Protein AF-T0JXM1-F1 (afdb_monomer)

Organism: Colletotrichum gloeosporioides (strain Cg-14) (NCBI:txid1237896)

Solvent-accessible surface area (backbone atoms only — not comparable to full-atom values): 9809 Å² total; per-residue (Å²): 140,59,58,47,57,38,79,44,63,50,100,83,69,56,67,43,54,47,98,87,68,49,73,43,65,43,66,74,72,75,87,52,76,98,54,74,84,78,83,49,67,46,52,49,74,53,36,41,74,47,80,38,75,93,78,75,42,75,50,78,43,76,50,72,79,88,68,90,75,86,86,89,75,76,71,58,74,72,101,72,20,56,77,92,68,75,82,72,94,78,77,78,82,80,89,75,78,88,75,94,65,98,65,89,78,76,81,77,73,82,77,87,68,82,92,73,85,87,85,87,84,86,89,82,89,86,90,80,89,87,88,80,90,131

Sequence (134 aa):
MNELVLDLIPITGKRIAFSNGVQACLFGIAPAGDGTNVLGDTFLRSAYVVYDLDNNEVSLAQTKYNATSSNVLEIGTGSKAVPSAVAVANPVAATAGLVRGGGSSSAAVPSLGPIAASLLAAGAAFTTGFCLLF

Mean predicted aligned error: 14.89 Å

Foldseek 3Di:
DCLQWAFDQPPVRDFDADPVRHGDTHGNDDDQPVHFDDDDPSNVVQWDWDQDPVQRDIAIDGDDPPDPDDDDDAQQDDDCRDPPGDDDPDDDDDPDDDDPDDDDPPPPPPPPDDDDDDDDDDDDDDDDDDDDDD

Structure (mmCIF, N/CA/C/O backbone):
data_AF-T0JXM1-F1
#
_entry.id   AF-T0JXM1-F1
#
loop_
_atom_site.group_PDB
_atom_site.id
_atom_site.type_symbol
_atom_site.label_atom_id
_atom_site.label_alt_id
_atom_site.label_comp_id
_atom_site.label_asym_id
_atom_site.label_entity_id
_atom_site.label_seq_id
_atom_site.pdbx_PDB_ins_code
_atom_site.Cartn_x
_atom_site.Cartn_y
_atom_site.Cartn_z
_atom_site.occupancy
_atom_site.B_iso_or_equiv
_atom_site.auth_seq_id
_atom_site.auth_comp_id
_atom_site.auth_asym_id
_atom_site.auth_atom_id
_atom_site.pdbx_PDB_model_num
ATOM 1 N N . MET A 1 1 ? 11.186 11.102 -2.332 1.00 58.69 1 MET A N 1
ATOM 2 C CA . MET A 1 1 ? 10.102 10.187 -2.747 1.00 58.69 1 MET A CA 1
ATOM 3 C C . MET A 1 1 ? 10.676 9.272 -3.813 1.00 58.69 1 MET A C 1
ATOM 5 O O . MET A 1 1 ? 10.501 9.530 -4.994 1.00 58.69 1 MET A O 1
ATOM 9 N N . ASN A 1 2 ? 11.448 8.269 -3.394 1.00 78.81 2 ASN A N 1
ATOM 10 C CA . ASN A 1 2 ? 12.267 7.462 -4.310 1.00 78.81 2 ASN A CA 1
ATOM 11 C C . ASN A 1 2 ? 11.779 6.007 -4.356 1.00 78.81 2 ASN A C 1
ATOM 13 O O . ASN A 1 2 ? 12.448 5.155 -4.917 1.00 78.81 2 ASN A O 1
ATOM 17 N N . GLU A 1 3 ? 10.612 5.732 -3.771 1.00 84.62 3 GLU A N 1
ATOM 18 C CA . GLU A 1 3 ? 10.086 4.376 -3.585 1.00 84.62 3 GLU A CA 1
ATOM 19 C C . GLU A 1 3 ? 9.658 3.710 -4.893 1.00 84.62 3 GLU A C 1
ATOM 21 O O . GLU A 1 3 ? 9.724 2.494 -5.022 1.00 84.62 3 GLU A O 1
ATOM 26 N N . LEU A 1 4 ? 9.280 4.505 -5.896 1.00 88.19 4 LEU A N 1
ATOM 27 C CA . LEU A 1 4 ? 8.984 4.004 -7.237 1.00 88.19 4 LEU A CA 1
ATOM 28 C C . LEU A 1 4 ? 10.239 3.831 -8.106 1.00 88.19 4 LEU A C 1
ATOM 30 O O . LEU A 1 4 ? 10.118 3.392 -9.244 1.00 88.19 4 LEU A O 1
ATOM 34 N N . VAL A 1 5 ? 11.429 4.197 -7.626 1.00 89.62 5 VAL A N 1
ATOM 35 C CA . VAL A 1 5 ? 12.677 4.040 -8.382 1.00 89.62 5 VAL A CA 1
ATOM 36 C C . VAL A 1 5 ? 13.444 2.870 -7.787 1.00 89.62 5 VAL A C 1
ATOM 38 O O . VAL A 1 5 ? 14.020 2.969 -6.708 1.00 89.62 5 VAL A O 1
ATOM 41 N N . LEU A 1 6 ? 13.430 1.749 -8.498 1.00 87.38 6 LEU A N 1
ATOM 42 C CA . LEU A 1 6 ? 14.066 0.511 -8.075 1.00 87.38 6 LEU A CA 1
ATOM 43 C C . LEU A 1 6 ? 15.476 0.419 -8.653 1.00 87.38 6 LEU A C 1
ATOM 45 O O . LEU A 1 6 ? 15.682 0.535 -9.864 1.00 87.38 6 LEU A O 1
ATOM 49 N N . ASP A 1 7 ? 16.450 0.176 -7.783 1.00 86.81 7 ASP A N 1
ATOM 50 C CA . ASP A 1 7 ? 17.822 -0.077 -8.203 1.00 86.81 7 ASP A CA 1
ATOM 51 C C . ASP A 1 7 ? 17.943 -1.465 -8.840 1.00 86.81 7 ASP A C 1
ATOM 53 O O . ASP A 1 7 ? 17.529 -2.477 -8.272 1.00 86.81 7 ASP A O 1
ATOM 57 N N . LEU A 1 8 ? 18.580 -1.527 -10.008 1.00 81.00 8 LEU A N 1
ATOM 58 C CA . LEU A 1 8 ? 18.885 -2.786 -10.676 1.00 81.00 8 LEU A CA 1
ATOM 59 C C . LEU A 1 8 ? 20.228 -3.319 -10.171 1.00 81.00 8 LEU A C 1
ATOM 61 O O . LEU A 1 8 ? 21.293 -2.948 -10.675 1.00 81.00 8 LEU A O 1
ATOM 65 N N . ILE A 1 9 ? 20.169 -4.185 -9.158 1.00 77.81 9 ILE A N 1
ATOM 66 C CA . ILE A 1 9 ? 21.329 -4.895 -8.608 1.00 77.81 9 ILE A CA 1
ATOM 67 C C . ILE A 1 9 ? 21.218 -6.374 -9.018 1.00 77.81 9 ILE A C 1
ATOM 69 O O . ILE A 1 9 ? 20.432 -7.114 -8.429 1.00 77.81 9 ILE A O 1
ATOM 73 N N . PRO A 1 10 ? 21.970 -6.831 -10.034 1.00 74.75 10 PRO A N 1
ATOM 74 C CA . PRO A 1 10 ? 22.047 -8.245 -10.385 1.00 74.75 10 PRO A CA 1
ATOM 75 C C . PRO A 1 10 ? 22.708 -9.056 -9.263 1.00 74.75 10 PRO A C 1
ATOM 77 O O . PRO A 1 10 ? 23.394 -8.501 -8.406 1.00 74.75 10 PRO A O 1
ATOM 80 N N . ILE A 1 11 ? 22.618 -10.388 -9.338 1.00 72.38 11 ILE A N 1
ATOM 81 C CA . ILE A 1 11 ? 23.301 -11.322 -8.417 1.00 72.38 11 ILE A CA 1
ATOM 82 C C . ILE A 1 11 ? 24.823 -11.112 -8.325 1.00 72.38 11 ILE A C 1
ATOM 84 O O . ILE A 1 11 ? 25.453 -11.536 -7.364 1.00 72.38 11 ILE A O 1
ATOM 88 N N . THR A 1 12 ?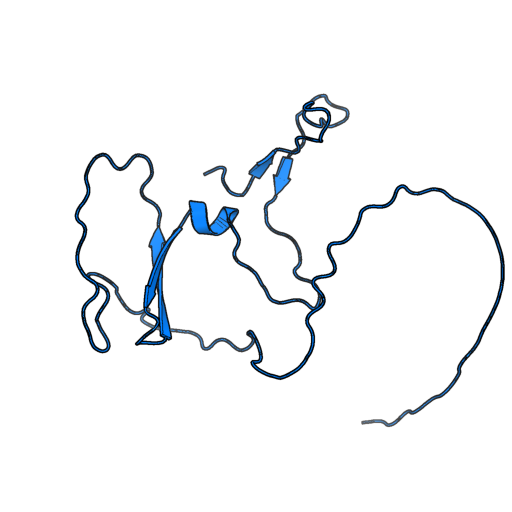 25.421 -10.443 -9.313 1.00 77.38 12 THR A N 1
ATOM 89 C CA . THR A 1 12 ? 26.839 -10.062 -9.329 1.00 77.38 12 THR A CA 1
ATOM 90 C C . THR A 1 12 ? 27.153 -8.845 -8.449 1.00 77.38 12 THR A C 1
ATOM 92 O O . THR A 1 12 ? 28.318 -8.481 -8.318 1.00 77.38 12 THR A O 1
ATOM 95 N N . GLY A 1 13 ? 26.144 -8.183 -7.870 1.00 74.06 13 GLY A N 1
ATOM 96 C CA . GLY A 1 13 ? 26.282 -7.039 -6.960 1.00 74.06 13 GLY A CA 1
ATOM 97 C C . GLY A 1 13 ? 26.652 -5.710 -7.631 1.00 74.06 13 GLY A C 1
ATOM 98 O O . GLY A 1 13 ? 26.691 -4.674 -6.969 1.00 74.06 13 GLY A O 1
ATOM 99 N N . LYS A 1 14 ? 26.908 -5.703 -8.945 1.00 79.25 14 LYS A N 1
ATOM 100 C CA . LYS A 1 14 ? 27.286 -4.500 -9.696 1.00 79.25 14 LYS A CA 1
ATOM 101 C C . LYS A 1 14 ? 26.060 -3.844 -10.323 1.00 79.25 14 LYS A C 1
ATOM 103 O O . LYS A 1 14 ? 25.420 -4.445 -11.181 1.00 79.25 14 LYS A O 1
ATOM 108 N N . ARG A 1 15 ? 25.784 -2.589 -9.954 1.00 81.38 15 ARG A N 1
ATOM 109 C CA . ARG A 1 15 ? 24.689 -1.805 -10.546 1.00 81.38 15 ARG A CA 1
ATOM 110 C C . ARG A 1 15 ? 24.821 -1.728 -12.064 1.00 81.38 15 ARG A C 1
ATOM 112 O O . ARG A 1 15 ? 25.901 -1.439 -12.587 1.00 81.38 15 ARG A O 1
ATOM 119 N N . ILE A 1 16 ? 23.712 -1.978 -12.752 1.00 86.44 16 ILE A N 1
ATOM 120 C CA . ILE A 1 16 ? 23.634 -1.817 -14.204 1.00 86.44 16 ILE A CA 1
ATOM 121 C C . ILE A 1 16 ? 23.740 -0.324 -14.525 1.00 86.44 16 ILE A C 1
ATOM 123 O O . ILE A 1 16 ? 23.219 0.513 -13.791 1.00 86.44 16 ILE A O 1
ATOM 127 N N . ALA A 1 17 ? 24.425 0.015 -15.612 1.00 88.19 17 ALA A N 1
ATOM 128 C CA . ALA A 1 17 ? 24.536 1.379 -16.110 1.00 88.19 17 ALA A CA 1
ATOM 129 C C . ALA A 1 17 ? 24.252 1.415 -17.615 1.00 88.19 17 ALA A C 1
ATOM 131 O O . ALA A 1 17 ? 24.502 0.441 -18.326 1.00 88.19 17 ALA A O 1
ATOM 132 N N . PHE A 1 18 ? 23.733 2.542 -18.091 1.00 87.25 18 PHE A N 1
ATOM 133 C CA . PHE A 1 18 ? 23.602 2.842 -19.510 1.00 87.25 18 PHE A CA 1
ATOM 134 C C . PHE A 1 18 ? 24.982 3.065 -20.151 1.00 87.25 18 PHE A C 1
ATOM 136 O O . PHE A 1 18 ? 25.993 3.234 -19.467 1.00 87.25 18 PHE A O 1
ATOM 143 N N . SER A 1 19 ? 25.029 3.118 -21.483 1.00 91.06 19 SER A N 1
ATOM 144 C CA . SER A 1 19 ? 26.269 3.341 -22.247 1.00 91.06 19 SER A CA 1
ATOM 145 C C . SER A 1 19 ? 26.981 4.659 -21.911 1.00 91.06 19 SER A C 1
ATOM 147 O O . SER A 1 19 ? 28.190 4.764 -22.092 1.00 91.06 19 SER A O 1
ATOM 149 N N . ASN A 1 20 ? 26.258 5.648 -21.384 1.00 92.31 20 ASN A N 1
ATOM 150 C CA . ASN A 1 20 ? 26.800 6.925 -20.915 1.00 92.31 20 ASN A CA 1
ATOM 151 C C . ASN A 1 20 ? 27.337 6.880 -19.465 1.00 92.31 20 ASN A C 1
ATOM 153 O O . ASN A 1 20 ? 27.690 7.921 -18.917 1.00 92.31 20 ASN A O 1
ATOM 157 N N . GLY A 1 21 ? 27.365 5.706 -18.827 1.00 88.19 21 GLY A N 1
ATOM 158 C CA . GLY A 1 21 ? 27.857 5.513 -17.460 1.00 88.19 21 GLY A CA 1
ATOM 159 C C . GLY A 1 21 ? 26.858 5.856 -16.349 1.00 88.19 21 GLY A C 1
ATOM 160 O O . GLY A 1 21 ? 27.172 5.656 -15.176 1.00 88.19 21 GLY A O 1
ATOM 161 N N . VAL A 1 22 ? 25.652 6.330 -16.680 1.00 89.31 22 VAL A N 1
ATOM 162 C CA . VAL A 1 22 ? 24.596 6.612 -15.695 1.00 89.31 22 VAL A CA 1
ATOM 163 C C . VAL A 1 22 ? 23.985 5.300 -15.208 1.00 89.31 22 VAL A C 1
ATOM 165 O O . VAL A 1 22 ? 23.660 4.434 -16.018 1.00 89.31 22 VAL A O 1
ATOM 168 N N . GLN A 1 23 ? 23.808 5.147 -13.894 1.00 89.44 23 GLN A N 1
ATOM 169 C CA . GLN A 1 23 ? 23.172 3.958 -13.319 1.00 89.44 23 GLN A CA 1
ATOM 170 C C . GLN A 1 23 ? 21.738 3.805 -13.835 1.00 89.44 23 GLN A C 1
ATOM 172 O O . GLN A 1 23 ? 20.970 4.765 -13.874 1.00 89.44 23 GLN A O 1
ATOM 177 N N . ALA A 1 24 ? 21.393 2.587 -14.237 1.00 88.00 24 ALA A N 1
ATOM 178 C CA . ALA A 1 24 ? 20.059 2.239 -14.681 1.00 88.00 24 ALA A CA 1
ATOM 179 C C . ALA A 1 24 ? 19.180 1.895 -13.473 1.00 88.00 24 ALA A C 1
ATOM 181 O O . ALA A 1 24 ? 19.581 1.138 -12.587 1.00 88.00 24 ALA A O 1
ATOM 182 N N . CYS A 1 25 ? 17.959 2.421 -13.479 1.00 89.25 25 CYS A N 1
ATOM 183 C CA . CYS A 1 25 ? 16.923 2.124 -12.497 1.00 89.25 25 CYS A CA 1
ATOM 184 C C . CYS A 1 25 ? 15.648 1.692 -13.225 1.00 89.25 25 CYS A C 1
ATOM 186 O O . CYS A 1 25 ? 15.418 2.076 -14.375 1.00 89.25 25 CYS A O 1
ATOM 188 N N . LEU A 1 26 ? 14.811 0.918 -12.543 1.00 88.75 26 LEU A N 1
ATOM 189 C CA . LEU A 1 26 ? 13.489 0.538 -13.018 1.00 88.75 26 LEU A CA 1
ATOM 190 C C . LEU A 1 26 ? 12.428 1.416 -12.357 1.00 88.75 26 LEU A C 1
ATOM 192 O O . LEU A 1 26 ? 12.496 1.697 -11.162 1.00 88.75 26 LEU A O 1
ATOM 196 N N . PHE A 1 27 ? 11.425 1.823 -13.130 1.00 90.00 27 PHE A N 1
ATOM 197 C CA . PHE A 1 27 ? 10.236 2.440 -12.564 1.00 90.00 27 PHE A CA 1
ATOM 198 C C . PHE A 1 27 ? 9.298 1.346 -12.045 1.00 90.00 27 PHE A C 1
ATOM 200 O O . PHE A 1 27 ? 8.924 0.445 -12.791 1.00 90.00 27 PHE A O 1
ATOM 207 N N . GLY A 1 28 ? 8.926 1.415 -10.769 1.00 89.25 28 GLY A N 1
ATOM 208 C CA . GLY A 1 28 ? 8.155 0.407 -10.034 1.00 89.25 28 GLY A CA 1
ATOM 209 C C . GLY A 1 28 ? 6.677 0.300 -10.423 1.00 89.25 28 GLY A C 1
ATOM 210 O O . GLY A 1 28 ? 5.868 -0.096 -9.591 1.00 89.25 28 GLY A O 1
ATOM 211 N N . ILE A 1 29 ? 6.323 0.674 -11.656 1.00 90.94 29 ILE A N 1
ATOM 212 C CA . ILE A 1 29 ? 5.008 0.470 -12.264 1.00 90.94 29 ILE A CA 1
ATOM 213 C C . ILE A 1 29 ? 5.222 -0.308 -13.557 1.00 90.94 29 ILE A C 1
ATOM 215 O O . ILE A 1 29 ? 5.950 0.135 -14.445 1.00 90.94 29 ILE A O 1
ATOM 219 N N . ALA A 1 30 ? 4.553 -1.449 -13.666 1.00 90.12 30 ALA A N 1
ATOM 220 C CA . ALA A 1 30 ? 4.572 -2.294 -14.849 1.00 90.12 30 ALA A CA 1
ATOM 221 C C . ALA A 1 30 ? 3.138 -2.692 -15.234 1.00 90.12 30 ALA A C 1
ATOM 223 O O . ALA A 1 30 ? 2.271 -2.760 -14.357 1.00 90.12 30 ALA A O 1
ATOM 224 N N . PRO A 1 31 ? 2.866 -2.960 -16.523 1.00 89.19 31 PRO A N 1
ATOM 225 C CA . PRO A 1 31 ? 1.575 -3.488 -16.950 1.00 89.19 31 PRO A CA 1
ATOM 226 C C . PRO A 1 31 ? 1.252 -4.808 -16.239 1.00 89.19 31 PRO A C 1
ATOM 228 O O . PRO A 1 31 ? 2.079 -5.716 -16.217 1.00 89.19 31 PRO A O 1
ATOM 231 N N . ALA A 1 32 ? 0.035 -4.930 -15.704 1.00 85.75 32 ALA A N 1
ATOM 232 C CA . ALA A 1 32 ? -0.432 -6.156 -15.050 1.00 85.75 32 ALA A CA 1
ATOM 233 C C . ALA A 1 32 ? -0.800 -7.283 -16.042 1.00 85.75 32 ALA A C 1
ATOM 235 O O . ALA A 1 32 ? -0.992 -8.427 -15.630 1.00 85.75 32 ALA A O 1
ATOM 236 N N . GLY A 1 33 ? -0.888 -6.977 -17.345 1.00 86.38 33 GLY A N 1
ATOM 237 C CA . GLY A 1 33 ? -1.348 -7.918 -18.371 1.00 86.38 33 GLY A CA 1
ATOM 238 C C . GLY A 1 33 ? -2.778 -8.392 -18.101 1.00 86.38 33 GLY A C 1
ATOM 239 O O . GLY A 1 33 ? -3.611 -7.608 -17.651 1.00 86.38 33 GLY A O 1
ATOM 240 N N . ASP A 1 34 ? -3.031 -9.683 -18.317 1.00 84.69 34 ASP A N 1
ATOM 241 C CA . ASP A 1 34 ? -4.314 -10.339 -18.005 1.00 84.69 34 ASP A CA 1
ATOM 242 C C . ASP A 1 34 ? -4.480 -10.661 -16.501 1.00 84.69 34 ASP A C 1
ATOM 244 O O . ASP A 1 34 ? -5.431 -11.327 -16.089 1.00 84.69 34 ASP A O 1
ATOM 248 N N . GLY A 1 35 ? -3.526 -10.236 -15.667 1.00 80.62 35 GLY A N 1
ATOM 249 C CA . GLY A 1 35 ? -3.515 -10.463 -14.227 1.00 80.62 35 GLY A CA 1
ATOM 250 C C . GLY A 1 35 ? -4.309 -9.430 -13.424 1.00 80.62 35 GLY A C 1
ATOM 251 O O . GLY A 1 35 ? -4.914 -8.493 -13.939 1.00 80.62 35 GLY A O 1
ATOM 252 N N . THR A 1 36 ? -4.289 -9.590 -12.099 1.00 82.31 36 THR A N 1
ATOM 253 C CA . THR A 1 36 ? -4.862 -8.599 -11.174 1.00 82.31 36 THR A CA 1
ATOM 254 C C . THR A 1 36 ? -3.909 -7.416 -11.004 1.00 82.31 36 THR A C 1
ATOM 256 O O . THR A 1 36 ? -2.699 -7.605 -10.896 1.00 82.31 36 THR A O 1
ATOM 259 N N . ASN A 1 37 ? -4.448 -6.197 -10.929 1.00 87.00 37 ASN A N 1
ATOM 260 C CA . ASN A 1 37 ? -3.661 -5.015 -10.578 1.00 87.00 37 ASN A CA 1
ATOM 261 C C . ASN A 1 37 ? -3.191 -5.114 -9.122 1.00 87.00 37 ASN A C 1
ATOM 263 O O . ASN A 1 37 ? -4.014 -5.255 -8.217 1.00 87.00 37 ASN A O 1
ATOM 267 N N . VAL A 1 38 ? -1.881 -5.018 -8.893 1.00 89.50 38 VAL A N 1
ATOM 268 C CA . VAL A 1 38 ? -1.285 -5.127 -7.555 1.00 89.50 38 VAL A CA 1
ATOM 269 C C . VAL A 1 38 ? -0.591 -3.826 -7.178 1.00 89.50 38 VAL A C 1
ATOM 271 O O . VAL A 1 38 ? 0.260 -3.325 -7.910 1.00 89.50 38 VAL A O 1
ATOM 274 N N . LEU A 1 39 ? -0.926 -3.311 -5.996 1.00 91.62 39 LEU A N 1
ATOM 275 C CA . LEU A 1 39 ? -0.197 -2.230 -5.341 1.00 91.62 39 LEU A CA 1
ATOM 276 C C . LEU A 1 39 ? 0.832 -2.847 -4.384 1.00 91.62 39 LEU A C 1
ATOM 278 O O . LEU A 1 39 ? 0.496 -3.240 -3.269 1.00 91.62 39 LEU A O 1
ATOM 282 N N . GLY A 1 40 ? 2.063 -3.009 -4.874 1.00 90.75 40 GLY A N 1
ATOM 283 C CA . GLY A 1 40 ? 3.146 -3.717 -4.183 1.00 90.75 40 GLY A CA 1
ATOM 284 C C . GLY A 1 40 ? 3.887 -2.895 -3.125 1.00 90.75 40 GLY A C 1
ATOM 285 O O . GLY A 1 40 ? 3.423 -1.849 -2.668 1.00 90.75 40 GLY A O 1
ATOM 286 N N . ASP A 1 41 ? 5.080 -3.362 -2.751 1.00 90.12 41 ASP A N 1
ATOM 287 C CA . ASP A 1 41 ? 5.929 -2.756 -1.720 1.00 90.12 41 ASP A CA 1
ATOM 288 C C . ASP A 1 41 ? 6.257 -1.284 -2.004 1.00 90.12 41 ASP A C 1
ATOM 290 O O . ASP A 1 41 ? 6.231 -0.468 -1.088 1.00 90.12 41 ASP A O 1
ATOM 294 N N . THR A 1 42 ? 6.474 -0.916 -3.267 1.00 90.88 42 THR A N 1
ATOM 295 C CA . THR A 1 42 ? 6.762 0.466 -3.678 1.00 90.88 42 THR A CA 1
ATOM 296 C C . THR A 1 42 ? 5.632 1.427 -3.298 1.00 90.88 42 THR A C 1
ATOM 298 O O . THR A 1 42 ? 5.880 2.537 -2.817 1.00 90.88 42 THR A O 1
ATOM 301 N N . PHE A 1 43 ? 4.380 0.982 -3.445 1.00 92.69 43 PHE A N 1
ATOM 302 C CA . PHE A 1 43 ? 3.200 1.713 -2.991 1.00 92.69 43 PHE A CA 1
ATOM 303 C C . PHE A 1 43 ? 3.078 1.669 -1.465 1.00 92.69 43 PHE A C 1
ATOM 305 O O . PHE A 1 43 ? 2.942 2.715 -0.832 1.00 92.69 43 PHE A O 1
ATOM 312 N N . LEU A 1 44 ? 3.178 0.478 -0.865 1.00 93.75 44 LEU A N 1
ATOM 313 C CA . LEU A 1 44 ? 2.981 0.284 0.575 1.00 93.75 44 LEU A CA 1
ATOM 314 C C . LEU A 1 44 ? 4.029 1.007 1.429 1.00 93.75 44 LEU A C 1
ATOM 316 O O . LEU A 1 44 ? 3.700 1.493 2.502 1.00 93.75 44 LEU A O 1
ATOM 320 N N . ARG A 1 45 ? 5.270 1.169 0.958 1.00 91.12 45 ARG A N 1
ATOM 321 C CA . ARG A 1 45 ? 6.288 1.980 1.653 1.00 91.12 45 ARG A CA 1
ATOM 322 C C . ARG A 1 45 ? 5.896 3.456 1.740 1.00 91.12 45 ARG A C 1
ATOM 324 O O . ARG A 1 45 ? 6.295 4.146 2.676 1.00 91.12 45 ARG A O 1
ATOM 331 N N . SER A 1 46 ? 5.077 3.919 0.798 1.00 92.94 46 SER A N 1
ATOM 332 C CA . SER A 1 46 ? 4.558 5.287 0.743 1.00 92.94 46 SER A CA 1
ATOM 333 C C . SER A 1 46 ? 3.158 5.432 1.346 1.00 92.94 46 SER A C 1
ATOM 335 O O . SER A 1 46 ? 2.613 6.529 1.333 1.00 92.94 46 SER A O 1
ATOM 337 N N . ALA A 1 47 ? 2.554 4.367 1.870 1.00 94.31 47 ALA A N 1
ATOM 338 C CA . ALA A 1 47 ? 1.221 4.427 2.452 1.00 94.31 47 ALA A CA 1
ATOM 339 C C . ALA A 1 47 ? 1.210 3.908 3.892 1.00 94.31 47 ALA A C 1
ATOM 341 O O . ALA A 1 47 ? 1.801 2.883 4.220 1.00 94.31 47 ALA A O 1
ATOM 342 N N . TYR A 1 48 ? 0.462 4.590 4.751 1.00 94.75 48 TYR A N 1
ATOM 343 C CA . TYR A 1 48 ? 0.004 4.022 6.006 1.00 94.75 48 TYR A CA 1
ATOM 344 C C . TYR A 1 48 ? -1.339 3.343 5.746 1.00 94.75 48 TYR A C 1
ATOM 346 O O . TYR A 1 48 ? -2.305 4.010 5.369 1.00 94.75 48 TYR A O 1
ATOM 354 N N . VAL A 1 49 ? -1.377 2.019 5.886 1.00 95.81 49 VAL A N 1
ATOM 355 C CA . VAL A 1 49 ? -2.529 1.192 5.511 1.00 95.81 49 VAL A CA 1
ATOM 356 C C . VAL A 1 49 ? -3.099 0.513 6.746 1.00 95.81 49 VAL A C 1
ATOM 358 O O . VAL A 1 49 ? -2.365 -0.140 7.487 1.00 95.81 49 VAL A O 1
ATOM 361 N N . VAL A 1 50 ? -4.409 0.644 6.942 1.00 95.81 50 VAL A N 1
ATOM 362 C CA . VAL A 1 50 ? -5.162 -0.054 7.987 1.00 95.81 50 VAL A CA 1
ATOM 363 C C . VAL A 1 50 ? -6.144 -1.007 7.315 1.00 95.81 50 VAL A C 1
ATOM 365 O O . VAL A 1 50 ? -6.952 -0.580 6.493 1.00 95.81 50 VAL A O 1
ATOM 368 N N . TYR A 1 51 ? -6.057 -2.294 7.650 1.00 94.50 51 TYR A N 1
ATOM 369 C CA . TYR A 1 51 ? -6.958 -3.330 7.146 1.00 94.50 51 TYR A CA 1
ATOM 370 C C . TYR A 1 51 ? -8.017 -3.639 8.203 1.00 94.50 51 TYR A C 1
ATOM 372 O O . TYR A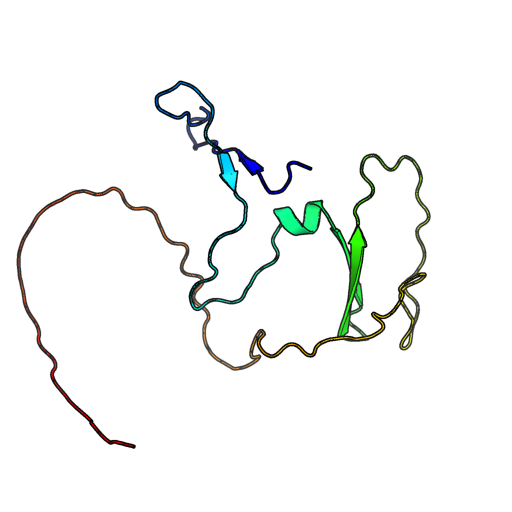 1 51 ? -7.712 -4.267 9.215 1.00 94.50 51 TYR A O 1
ATOM 380 N N . ASP A 1 52 ? -9.251 -3.215 7.955 1.00 94.06 52 ASP A N 1
ATOM 381 C CA . ASP A 1 52 ? -10.411 -3.529 8.783 1.00 94.06 52 ASP A CA 1
ATOM 382 C C . ASP A 1 52 ? -11.208 -4.649 8.104 1.00 94.06 52 ASP A C 1
ATOM 384 O O . ASP A 1 52 ? -12.023 -4.433 7.203 1.00 94.06 52 ASP A O 1
ATOM 388 N N . LEU A 1 53 ? -10.899 -5.887 8.490 1.00 92.25 53 LEU A N 1
ATOM 389 C CA . LEU A 1 53 ? -11.486 -7.073 7.871 1.00 92.25 53 LEU A CA 1
ATOM 390 C C . LEU A 1 53 ? -12.951 -7.283 8.270 1.00 92.25 53 LEU A C 1
ATOM 392 O O . LEU A 1 53 ? -13.699 -7.845 7.468 1.00 92.25 53 LEU A O 1
ATOM 396 N N . ASP A 1 54 ? -13.355 -6.808 9.450 1.00 91.31 54 ASP A N 1
ATOM 397 C CA . ASP A 1 54 ? -14.722 -6.944 9.962 1.00 91.31 54 ASP A CA 1
ATOM 398 C C . ASP A 1 54 ? -15.691 -6.050 9.179 1.00 91.31 54 ASP A C 1
ATOM 400 O O . ASP A 1 54 ? -16.821 -6.453 8.902 1.00 91.31 54 ASP A O 1
ATOM 404 N N . ASN A 1 55 ? -15.228 -4.868 8.754 1.00 90.56 55 ASN A N 1
ATOM 405 C CA . ASN A 1 55 ? -15.993 -3.945 7.911 1.00 90.56 55 ASN A CA 1
ATOM 406 C C . ASN A 1 55 ? -15.665 -4.048 6.407 1.00 90.56 55 ASN A C 1
ATOM 408 O O . ASN A 1 55 ? -16.2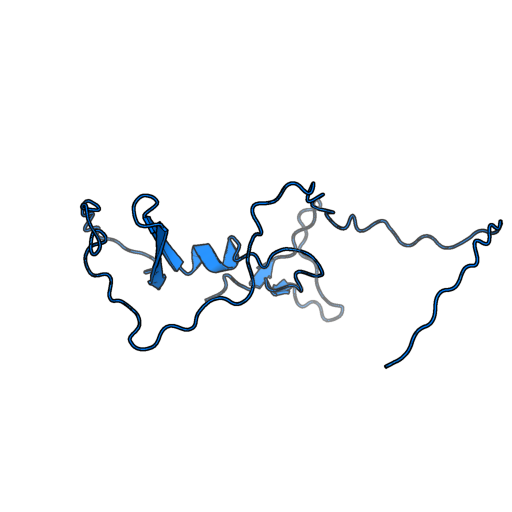36 -3.309 5.606 1.00 90.56 55 ASN A O 1
ATOM 412 N N . ASN A 1 56 ? -14.760 -4.951 6.008 1.00 90.25 56 ASN A N 1
ATOM 413 C CA . ASN A 1 56 ? -14.241 -5.068 4.637 1.00 90.25 56 ASN A CA 1
ATOM 414 C C . ASN A 1 56 ? -13.704 -3.736 4.067 1.00 90.25 56 ASN A C 1
ATOM 416 O O . ASN A 1 56 ? -13.888 -3.434 2.886 1.00 90.25 56 ASN A O 1
ATOM 420 N N . GLU A 1 57 ? -13.016 -2.956 4.901 1.00 89.88 57 GLU A N 1
ATOM 421 C CA . GLU A 1 57 ? -12.475 -1.640 4.562 1.00 89.88 57 GLU A CA 1
ATOM 422 C C . GLU A 1 57 ? -10.938 -1.646 4.574 1.00 89.88 57 GLU A C 1
ATOM 424 O O . GLU A 1 57 ? -10.288 -2.285 5.403 1.00 89.88 57 GLU A O 1
ATOM 429 N N . VAL A 1 58 ? -10.344 -0.891 3.647 1.00 92.88 58 VAL A N 1
ATOM 430 C CA . VAL A 1 58 ? -8.920 -0.545 3.676 1.00 92.88 58 VAL A CA 1
ATOM 431 C C . VAL A 1 58 ? -8.799 0.970 3.773 1.00 92.88 58 VAL A C 1
ATOM 433 O O . VAL A 1 58 ? -9.070 1.678 2.800 1.00 92.88 58 VAL A O 1
ATOM 436 N N . SER A 1 59 ? -8.382 1.478 4.932 1.00 94.88 59 SER A N 1
ATOM 437 C CA . SER A 1 59 ? -8.147 2.910 5.126 1.00 94.88 59 SER A CA 1
ATOM 438 C C . SER A 1 59 ? -6.699 3.251 4.758 1.00 94.88 59 SER A C 1
ATOM 440 O O . SER A 1 59 ? -5.758 2.551 5.142 1.00 94.88 59 SER A O 1
ATOM 442 N N . LEU A 1 60 ? -6.512 4.342 4.012 1.00 95.12 60 LEU A N 1
ATOM 443 C CA . LEU A 1 60 ? -5.209 4.784 3.510 1.00 95.12 60 LEU A CA 1
ATOM 444 C C . LEU A 1 60 ? -4.876 6.185 4.023 1.00 95.12 60 LEU A C 1
ATOM 446 O O . LEU A 1 60 ? -5.710 7.089 3.988 1.00 95.12 60 LEU A O 1
ATOM 450 N N . ALA A 1 61 ? -3.626 6.384 4.425 1.00 95.38 61 ALA A N 1
ATOM 451 C CA . ALA A 1 61 ? -3.049 7.690 4.704 1.00 95.38 61 ALA A CA 1
ATOM 452 C C . ALA A 1 61 ? -1.629 7.781 4.133 1.00 95.38 61 ALA A C 1
ATOM 454 O O . ALA A 1 61 ? -1.015 6.782 3.762 1.00 95.38 61 ALA A O 1
ATOM 455 N N . GLN A 1 62 ? -1.098 8.996 4.041 1.00 94.50 62 GLN A N 1
ATOM 456 C CA . GLN A 1 62 ? 0.252 9.216 3.535 1.00 94.50 62 GLN A CA 1
ATOM 457 C C . GLN A 1 62 ? 1.290 8.895 4.620 1.00 94.50 62 GLN A C 1
ATOM 459 O O . GLN A 1 62 ? 1.120 9.288 5.777 1.00 94.50 62 GLN A O 1
ATOM 464 N N . THR A 1 63 ? 2.366 8.189 4.263 1.00 93.56 63 THR A N 1
ATOM 465 C CA . THR A 1 63 ? 3.398 7.799 5.233 1.00 93.56 63 THR A CA 1
ATOM 466 C C . THR A 1 63 ? 4.115 9.023 5.794 1.00 93.56 63 THR A C 1
ATOM 468 O O . THR A 1 63 ? 4.641 9.864 5.062 1.00 93.56 63 THR A O 1
ATOM 471 N N . LYS A 1 64 ? 4.216 9.089 7.125 1.00 93.06 64 LYS A N 1
ATOM 472 C CA . LYS A 1 64 ? 5.097 10.032 7.816 1.00 93.06 64 LYS A CA 1
ATOM 473 C C . LYS A 1 64 ? 6.470 9.395 8.030 1.00 93.06 64 LYS A C 1
ATOM 475 O O . LYS A 1 64 ? 6.663 8.612 8.957 1.00 93.06 64 LYS A O 1
ATOM 480 N N . TYR A 1 65 ? 7.433 9.760 7.189 1.00 90.44 65 TYR A N 1
ATOM 481 C CA . TYR A 1 65 ? 8.819 9.312 7.331 1.00 90.44 65 TYR A CA 1
ATOM 482 C C . TYR A 1 65 ? 9.474 9.907 8.586 1.00 90.44 65 TYR A C 1
ATOM 484 O O . TYR A 1 65 ? 9.199 11.050 8.954 1.00 90.44 65 TYR A O 1
ATOM 492 N N . ASN A 1 66 ? 10.368 9.142 9.219 1.00 91.38 66 ASN A N 1
ATOM 493 C CA . ASN A 1 66 ? 11.125 9.558 10.408 1.00 91.38 66 ASN A CA 1
ATOM 494 C C . ASN A 1 66 ? 10.237 9.999 11.588 1.00 91.38 66 ASN A C 1
ATOM 496 O O . ASN A 1 66 ? 10.542 10.971 12.281 1.00 91.38 66 ASN A O 1
ATOM 500 N N . ALA A 1 67 ? 9.114 9.313 11.812 1.00 91.75 67 ALA A N 1
ATOM 501 C CA . ALA A 1 67 ? 8.289 9.556 12.987 1.00 91.75 67 ALA A CA 1
ATOM 502 C C . ALA A 1 67 ? 9.078 9.229 14.268 1.00 91.75 67 ALA A C 1
ATOM 504 O O . ALA A 1 67 ? 9.513 8.100 14.470 1.00 91.75 67 ALA A O 1
ATOM 505 N N . THR A 1 68 ? 9.261 10.227 15.131 1.00 95.31 68 THR A N 1
ATOM 506 C CA . THR A 1 68 ? 9.948 10.089 16.428 1.00 95.31 68 THR A CA 1
ATOM 507 C C . THR A 1 68 ? 8.984 9.892 17.596 1.00 95.31 68 THR A C 1
ATOM 509 O O . THR A 1 68 ? 9.412 9.609 18.710 1.00 95.31 68 THR A O 1
ATOM 512 N N . SER A 1 69 ? 7.684 10.050 17.350 1.00 95.00 69 SER A N 1
ATOM 513 C CA . SER A 1 69 ? 6.617 9.886 18.330 1.00 95.00 69 SER A CA 1
ATOM 514 C C .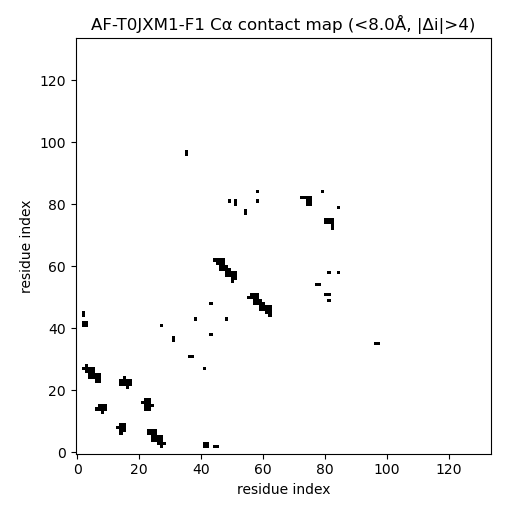 SER A 1 69 ? 5.490 9.030 17.762 1.00 95.00 69 SER A C 1
ATOM 516 O O . SER A 1 69 ? 5.246 9.018 16.553 1.00 95.00 69 SER A O 1
ATOM 518 N N . SER A 1 70 ? 4.799 8.322 18.653 1.00 94.12 70 SER A N 1
ATOM 519 C CA . SER A 1 70 ? 3.698 7.418 18.329 1.00 94.12 70 SER A CA 1
ATOM 520 C C . SER A 1 70 ? 2.455 7.762 19.142 1.00 94.12 70 SER A C 1
ATOM 522 O O . SER A 1 70 ? 2.553 8.057 20.331 1.00 94.12 70 SER A O 1
ATOM 524 N N . ASN A 1 71 ? 1.289 7.660 18.511 1.00 94.69 71 ASN A N 1
ATOM 525 C CA . ASN A 1 71 ? -0.012 7.653 19.171 1.00 94.69 71 ASN A CA 1
ATOM 526 C C . ASN A 1 71 ? -0.805 6.470 18.608 1.00 94.69 71 ASN A C 1
ATOM 528 O O . ASN A 1 71 ? -1.436 6.595 17.560 1.00 94.69 71 ASN A O 1
ATOM 532 N N . VAL A 1 72 ? -0.665 5.305 19.238 1.00 93.81 72 VAL A N 1
ATOM 533 C CA . VAL A 1 72 ? -1.309 4.066 18.790 1.00 93.81 72 VAL A CA 1
ATOM 534 C C . VAL A 1 72 ? -2.661 3.963 19.481 1.00 93.81 72 VAL A C 1
ATOM 536 O O . VAL A 1 72 ? -2.726 3.976 20.707 1.00 93.81 72 VAL A O 1
ATOM 539 N N . LEU A 1 73 ? -3.724 3.882 18.686 1.00 94.50 73 LEU A N 1
ATOM 540 C CA . LEU A 1 73 ? -5.099 3.747 19.154 1.00 94.50 73 LEU A CA 1
ATOM 541 C C . LEU A 1 73 ? -5.664 2.412 18.678 1.00 94.50 73 LEU A C 1
ATOM 543 O O . LEU A 1 73 ? -5.274 1.911 17.622 1.00 94.50 73 LEU A O 1
ATOM 547 N N . GLU A 1 74 ? -6.584 1.851 19.453 1.00 93.69 74 GLU A N 1
ATOM 548 C CA . GLU A 1 74 ? -7.286 0.630 19.072 1.00 93.69 74 GLU A CA 1
ATOM 549 C C . GLU A 1 74 ? -8.259 0.892 17.916 1.00 93.69 74 GLU A C 1
ATOM 551 O O . GLU A 1 74 ? -8.882 1.955 17.829 1.00 93.69 74 GLU A O 1
ATOM 556 N N . ILE A 1 75 ? -8.393 -0.100 17.037 1.00 93.38 75 ILE A N 1
ATOM 557 C CA . ILE A 1 75 ? -9.466 -0.142 16.045 1.00 93.38 75 ILE A CA 1
ATOM 558 C C . ILE A 1 75 ? -10.712 -0.633 16.778 1.00 93.38 75 ILE A C 1
ATOM 560 O O . ILE A 1 75 ? -10.695 -1.695 17.399 1.00 93.38 75 ILE A O 1
ATOM 564 N N . GLY A 1 76 ? -11.759 0.188 16.760 1.00 91.94 76 GLY A N 1
ATOM 565 C CA . GLY A 1 76 ? -13.007 -0.090 17.459 1.00 91.94 76 GLY A CA 1
ATOM 566 C C . GLY A 1 76 ? -13.884 -1.110 16.735 1.00 91.94 76 GLY A C 1
ATOM 567 O O . GLY A 1 76 ? -13.436 -1.884 15.899 1.00 91.94 76 GLY A O 1
ATOM 568 N N . THR A 1 77 ? -15.179 -1.080 17.039 1.00 89.75 77 THR A N 1
ATOM 569 C CA . THR A 1 77 ? -16.190 -1.890 16.346 1.00 89.75 77 THR A CA 1
ATOM 570 C C . THR A 1 77 ? -17.203 -0.999 15.632 1.00 89.75 77 THR A C 1
ATOM 572 O O . THR A 1 77 ? -17.364 0.181 15.955 1.00 89.75 77 THR A O 1
ATOM 575 N N . GLY A 1 78 ? -17.905 -1.574 14.655 1.00 88.94 78 GLY A N 1
ATOM 576 C CA . GLY A 1 78 ? -18.913 -0.879 13.857 1.00 88.94 78 GLY A CA 1
ATOM 577 C C . GLY A 1 78 ? -18.326 -0.066 12.703 1.00 88.94 78 GLY A C 1
ATOM 578 O O . GLY A 1 78 ? -17.122 -0.022 12.482 1.00 88.94 78 GLY A O 1
ATOM 579 N N . SER A 1 79 ? -19.196 0.624 11.972 1.00 83.12 79 SER A N 1
ATOM 580 C CA . SER A 1 79 ? -18.906 1.237 10.666 1.00 83.12 79 SER A CA 1
ATOM 581 C C . SER A 1 79 ? -17.984 2.471 10.683 1.00 83.12 79 SER A C 1
ATOM 583 O O . SER A 1 79 ? -17.852 3.149 9.671 1.00 83.12 79 SER A O 1
ATOM 585 N N . LYS A 1 80 ? -17.404 2.828 11.834 1.00 88.25 80 LYS A N 1
ATOM 586 C CA . LYS A 1 80 ? -16.421 3.919 12.003 1.00 88.25 80 LYS A CA 1
ATOM 587 C C . LYS A 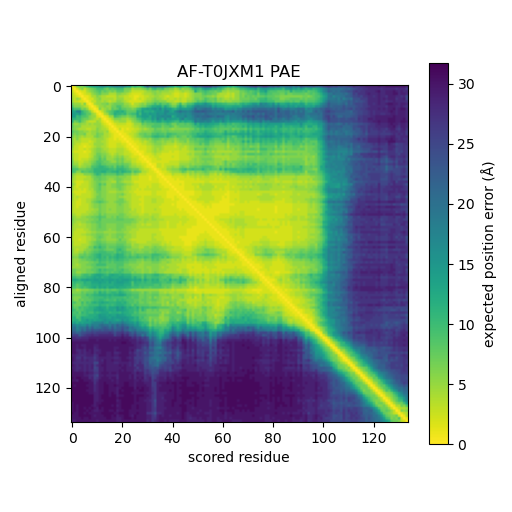1 80 ? -15.312 3.496 12.971 1.00 88.25 80 LYS A C 1
ATOM 589 O O . LYS A 1 80 ? -14.896 4.272 13.828 1.00 88.25 80 LYS A O 1
ATOM 594 N N . ALA A 1 81 ? -14.908 2.233 12.873 1.00 92.06 81 ALA A N 1
ATOM 595 C CA . ALA A 1 81 ? -13.964 1.603 13.784 1.00 92.06 81 ALA A CA 1
ATOM 596 C C . ALA A 1 81 ? -12.559 2.217 13.721 1.00 92.06 81 ALA A C 1
ATOM 598 O O . ALA A 1 81 ? -11.894 2.302 14.753 1.00 92.06 81 ALA A O 1
ATOM 599 N N . VAL A 1 82 ? -12.110 2.663 12.540 1.00 94.69 82 VAL A N 1
ATOM 600 C CA . VAL A 1 82 ? -10.770 3.235 12.353 1.00 94.69 82 VAL A CA 1
ATOM 601 C C . VAL A 1 82 ? -10.734 4.695 12.835 1.00 94.69 82 VAL A C 1
ATOM 603 O O . VAL A 1 82 ? -11.400 5.558 12.251 1.00 94.69 82 VAL A O 1
ATOM 606 N N . PRO A 1 83 ? -9.945 5.028 13.875 1.00 93.69 83 PRO A N 1
ATOM 607 C CA . PRO A 1 83 ? -9.893 6.386 14.404 1.00 93.69 83 PRO A CA 1
ATOM 608 C C . PRO A 1 83 ? -9.359 7.388 13.377 1.00 93.69 83 PRO A C 1
ATOM 610 O O . PRO A 1 83 ? -8.360 7.143 12.707 1.00 93.69 83 PRO A O 1
ATOM 613 N N . SER A 1 84 ? -9.978 8.570 13.309 1.00 90.50 84 SER A N 1
ATOM 614 C CA . SER A 1 84 ? -9.595 9.670 12.401 1.00 90.50 84 SER A CA 1
ATOM 615 C C . SER A 1 84 ? -9.724 9.372 10.899 1.00 90.50 84 SER A C 1
ATOM 617 O O . SER A 1 84 ? -9.354 10.222 10.087 1.00 90.50 84 SER A O 1
ATOM 619 N N . ALA A 1 85 ? -10.267 8.215 10.511 1.00 91.69 85 ALA A N 1
ATOM 620 C CA . ALA A 1 85 ? -10.592 7.928 9.121 1.00 91.69 85 ALA A CA 1
ATOM 621 C C . ALA A 1 85 ? -11.773 8.794 8.652 1.00 91.69 85 ALA A C 1
ATOM 623 O O . ALA A 1 85 ? -12.756 8.996 9.372 1.00 91.69 85 ALA A O 1
ATOM 624 N N . VAL A 1 86 ? -11.674 9.313 7.428 1.00 91.75 86 VAL A N 1
ATOM 625 C CA . VAL A 1 86 ? -12.717 10.123 6.790 1.00 91.75 86 VAL A CA 1
ATOM 626 C C . VAL A 1 86 ? -13.089 9.466 5.471 1.00 91.75 86 VAL A C 1
ATOM 628 O O . VAL A 1 86 ? -12.232 9.252 4.615 1.00 91.75 86 VAL A O 1
ATOM 631 N N . ALA A 1 87 ? -14.376 9.165 5.300 1.00 89.19 87 ALA A N 1
ATOM 632 C CA . ALA A 1 87 ? -14.887 8.620 4.051 1.00 89.19 87 ALA A CA 1
ATOM 633 C C . ALA A 1 87 ? -14.752 9.641 2.911 1.00 89.19 87 ALA A C 1
ATOM 635 O O . ALA A 1 87 ? -14.969 10.843 3.091 1.00 89.19 87 ALA A O 1
ATOM 636 N N . VAL A 1 88 ? -14.423 9.153 1.716 1.00 88.69 88 VAL A N 1
ATOM 637 C CA . VAL A 1 88 ? -14.358 9.983 0.508 1.00 88.69 88 VAL A CA 1
ATOM 638 C C . VAL A 1 88 ? -15.762 10.489 0.170 1.00 88.69 88 VAL A C 1
ATOM 640 O O . VAL A 1 88 ? -16.707 9.708 0.129 1.00 88.69 88 VAL A O 1
ATOM 643 N N . ALA A 1 89 ? -15.899 11.790 -0.099 1.00 91.31 89 ALA A N 1
ATOM 644 C CA . ALA A 1 89 ? -17.203 12.422 -0.320 1.00 91.31 89 ALA A CA 1
ATOM 645 C C . ALA A 1 89 ? -17.960 11.879 -1.548 1.00 91.31 89 ALA A C 1
ATOM 647 O O . ALA A 1 89 ? -19.183 11.805 -1.526 1.00 91.31 89 ALA A O 1
ATOM 648 N N . ASN A 1 90 ? -17.240 11.501 -2.608 1.00 92.00 90 ASN A N 1
ATOM 649 C CA . ASN A 1 90 ? -17.810 10.989 -3.857 1.00 92.00 90 ASN A CA 1
ATOM 650 C C . ASN A 1 90 ? -17.045 9.729 -4.299 1.00 92.00 90 ASN A C 1
ATOM 652 O O . ASN A 1 90 ? -16.137 9.829 -5.128 1.00 92.00 90 ASN A O 1
ATOM 656 N N . PRO A 1 91 ? -17.332 8.557 -3.708 1.00 87.31 91 PRO A N 1
ATOM 657 C CA . PRO A 1 91 ? -16.632 7.330 -4.053 1.00 87.31 91 PRO A CA 1
ATOM 658 C C . PRO A 1 91 ? -17.064 6.822 -5.434 1.00 87.31 91 PRO A C 1
ATOM 660 O O . PRO A 1 91 ? -18.228 6.929 -5.821 1.00 87.31 91 PRO A O 1
ATOM 663 N N . VAL A 1 92 ? -16.121 6.226 -6.163 1.00 88.56 92 VAL A N 1
ATOM 664 C CA . VAL A 1 92 ? -16.396 5.509 -7.414 1.00 88.56 92 VAL A CA 1
ATOM 665 C C . VAL A 1 92 ? -16.377 4.016 -7.120 1.00 88.56 92 VAL A C 1
ATOM 667 O O . VAL A 1 92 ? -15.442 3.516 -6.494 1.00 88.56 92 VAL A O 1
ATOM 670 N N . ALA A 1 93 ? -17.409 3.301 -7.566 1.00 85.19 93 ALA A N 1
ATOM 671 C CA . ALA A 1 93 ? -17.460 1.853 -7.431 1.00 85.19 93 ALA A CA 1
ATOM 672 C C . ALA A 1 93 ? -16.397 1.191 -8.320 1.00 85.19 93 ALA A C 1
ATOM 674 O O . ALA A 1 93 ? -16.253 1.536 -9.495 1.00 85.19 93 ALA A O 1
ATOM 675 N N . ALA A 1 94 ? -15.673 0.217 -7.767 1.00 77.94 94 ALA A N 1
ATOM 676 C CA . ALA A 1 94 ? -14.737 -0.584 -8.542 1.00 77.94 94 ALA A CA 1
ATOM 677 C C . ALA A 1 94 ? -15.498 -1.439 -9.570 1.00 77.94 94 ALA A C 1
ATOM 679 O O . ALA A 1 94 ? -16.409 -2.185 -9.217 1.00 77.94 94 ALA A O 1
ATOM 680 N N . THR A 1 95 ? -15.113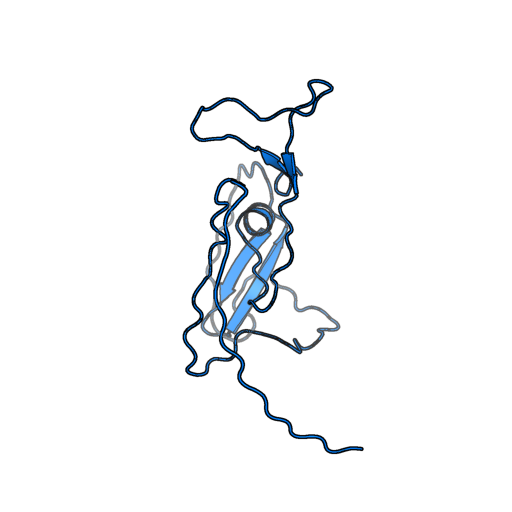 -1.340 -10.842 1.00 76.81 95 THR A N 1
ATOM 681 C CA . THR A 1 95 ? -15.696 -2.109 -11.959 1.00 76.81 95 THR A CA 1
ATOM 682 C C . THR A 1 95 ? -14.930 -3.393 -12.283 1.00 76.81 95 THR A C 1
ATOM 684 O O . THR A 1 95 ? -15.415 -4.211 -13.060 1.00 76.81 95 THR A O 1
ATOM 687 N N . ALA A 1 96 ? -13.755 -3.592 -11.682 1.00 68.94 96 ALA A N 1
ATOM 688 C CA . ALA A 1 96 ? -12.934 -4.791 -11.811 1.00 68.94 96 ALA A CA 1
ATOM 689 C C . ALA A 1 96 ? -12.233 -5.103 -10.477 1.00 68.94 96 ALA A C 1
ATOM 691 O O . ALA A 1 96 ? -11.959 -4.198 -9.687 1.00 68.94 96 ALA A O 1
ATOM 692 N N . GLY A 1 97 ? -11.932 -6.379 -10.228 1.00 67.38 97 GLY A N 1
ATOM 693 C CA . GLY A 1 97 ? -11.301 -6.853 -8.995 1.00 67.38 97 GLY A CA 1
ATOM 694 C C . GLY A 1 97 ? -11.143 -8.374 -8.980 1.00 67.38 97 GLY A C 1
ATOM 695 O O . GLY A 1 97 ? -11.463 -9.048 -9.959 1.00 67.38 97 GLY A O 1
ATOM 696 N N . LEU A 1 9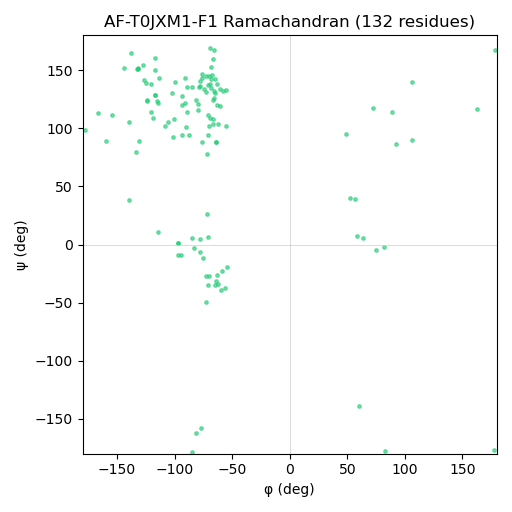8 ? -10.640 -8.924 -7.872 1.00 62.44 98 LEU A N 1
ATOM 697 C CA . LEU A 1 98 ? -10.442 -10.367 -7.732 1.00 62.44 98 LEU A CA 1
ATOM 698 C C . LEU A 1 98 ? -11.802 -11.091 -7.707 1.00 62.44 98 LEU A C 1
ATOM 700 O O . LEU A 1 98 ? -12.534 -11.023 -6.720 1.00 62.44 98 LEU A O 1
ATOM 704 N N . VAL A 1 99 ? -12.140 -11.808 -8.783 1.00 57.59 99 VAL A N 1
ATOM 705 C CA . VAL A 1 99 ? -13.310 -12.695 -8.816 1.00 57.59 99 VAL A CA 1
ATOM 706 C C . VAL A 1 99 ? -13.009 -13.897 -7.924 1.00 57.59 99 VAL A C 1
ATOM 708 O O . VAL A 1 99 ? -12.151 -14.721 -8.236 1.00 57.59 99 VAL A O 1
ATOM 711 N N . ARG A 1 100 ? -13.705 -14.016 -6.790 1.00 54.12 100 ARG A N 1
ATOM 712 C CA . ARG A 1 100 ? -13.643 -15.201 -5.920 1.00 54.12 100 ARG A CA 1
ATOM 713 C C . ARG A 1 100 ? -14.375 -16.361 -6.619 1.00 54.12 100 ARG A C 1
ATOM 715 O O . ARG A 1 100 ? -15.528 -16.648 -6.320 1.00 54.12 100 ARG A O 1
ATOM 722 N N . GLY A 1 101 ? -13.724 -16.989 -7.598 1.00 45.25 101 GLY A N 1
ATOM 723 C CA . GLY A 1 101 ? -14.313 -18.058 -8.405 1.00 45.25 101 GLY A CA 1
ATOM 724 C C . GLY A 1 101 ? -13.276 -18.941 -9.101 1.00 45.25 101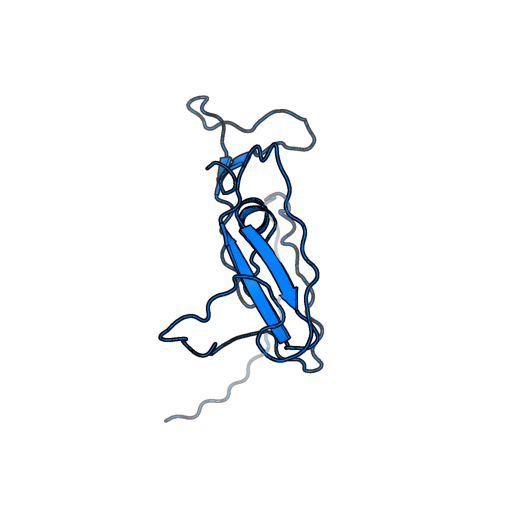 GLY A C 1
ATOM 725 O O . GLY A 1 101 ? -12.900 -18.674 -10.232 1.00 45.25 101 GLY A O 1
ATOM 726 N N . GLY A 1 102 ? -12.835 -20.003 -8.417 1.00 46.66 102 GLY A N 1
ATOM 727 C CA . GLY A 1 102 ? -12.537 -21.331 -8.987 1.00 46.66 102 GLY A CA 1
ATOM 728 C C . GLY A 1 102 ? -11.506 -21.525 -10.112 1.00 46.66 102 GLY A C 1
ATOM 729 O O . GLY A 1 102 ? -11.425 -22.642 -10.612 1.00 46.66 102 GLY A O 1
ATOM 730 N N . GLY A 1 103 ? -10.732 -20.523 -10.527 1.00 43.62 103 GLY A N 1
ATOM 731 C CA . GLY A 1 103 ? -9.729 -20.665 -11.589 1.00 43.62 103 GLY A CA 1
ATOM 732 C C . GLY A 1 103 ? -8.310 -20.474 -11.071 1.00 43.62 103 GLY A C 1
ATOM 733 O O . GLY A 1 103 ? -7.995 -19.432 -10.509 1.00 43.62 103 GLY A O 1
ATOM 734 N N . SER A 1 104 ? -7.455 -21.479 -11.252 1.00 47.38 104 SER A N 1
ATOM 735 C CA . SER A 1 104 ? -6.032 -21.453 -10.911 1.00 47.38 104 SER A CA 1
ATOM 736 C C . SER A 1 104 ? -5.308 -20.283 -11.586 1.00 47.38 104 SER A C 1
ATOM 738 O O . SER A 1 104 ? -4.955 -20.362 -12.761 1.00 47.38 104 SER A O 1
ATOM 740 N N . SER A 1 105 ? -5.041 -19.208 -10.847 1.00 47.09 105 SER A N 1
ATOM 741 C CA . SER A 1 105 ? -4.162 -18.134 -11.305 1.00 47.09 105 SER A CA 1
ATOM 742 C C . SER A 1 105 ? -2.715 -18.605 -11.182 1.00 47.09 105 SER A C 1
ATOM 744 O O . SER A 1 105 ? -2.064 -18.421 -10.153 1.00 47.09 105 SER A O 1
ATOM 746 N N . SER A 1 106 ? -2.201 -19.258 -12.222 1.00 40.72 106 SER A N 1
ATOM 747 C CA . SER A 1 106 ? -0.762 -19.449 -12.369 1.00 40.72 106 SER A CA 1
ATOM 748 C C . SER A 1 106 ? -0.125 -18.068 -12.499 1.00 40.72 106 SER A C 1
ATOM 750 O O . SER A 1 106 ? -0.223 -17.426 -13.541 1.00 40.72 106 SER A O 1
ATOM 752 N N . ALA A 1 107 ? 0.508 -17.597 -11.425 1.00 45.34 107 ALA A N 1
ATOM 753 C CA . ALA A 1 107 ? 1.405 -16.456 -11.473 1.00 45.34 107 ALA A CA 1
ATOM 754 C C . ALA A 1 107 ? 2.595 -16.838 -12.366 1.00 45.34 107 ALA A C 1
ATOM 756 O O . ALA A 1 107 ? 3.586 -17.404 -11.905 1.00 45.34 107 ALA A O 1
ATOM 757 N N . ALA A 1 108 ? 2.467 -16.602 -13.670 1.00 36.31 108 ALA A N 1
ATOM 758 C CA . ALA A 1 108 ? 3.573 -16.732 -14.597 1.00 36.31 108 ALA A CA 1
ATOM 759 C C . ALA A 1 108 ? 4.542 -15.579 -14.318 1.00 36.31 108 ALA A C 1
ATOM 761 O O . ALA A 1 108 ? 4.372 -14.466 -14.809 1.00 36.31 108 ALA A O 1
ATOM 762 N N . VAL A 1 109 ? 5.554 -15.837 -13.491 1.00 39.56 109 VAL A N 1
ATOM 763 C CA . VAL A 1 109 ? 6.768 -15.022 -13.476 1.00 39.56 109 VAL A CA 1
ATOM 764 C C . VAL A 1 109 ? 7.401 -15.126 -14.870 1.00 39.56 109 VAL A C 1
ATOM 766 O O . VAL A 1 109 ? 7.724 -16.238 -15.293 1.00 39.56 109 VAL A O 1
ATOM 769 N N . PRO A 1 110 ? 7.567 -14.030 -15.632 1.00 36.94 110 PRO A N 1
ATOM 770 C CA . PRO A 1 110 ? 8.245 -14.111 -16.914 1.00 36.94 110 PRO A CA 1
ATOM 771 C C . PRO A 1 110 ? 9.728 -14.374 -16.640 1.00 36.94 110 PRO A C 1
ATOM 773 O O . PRO A 1 110 ? 10.477 -13.476 -16.256 1.00 36.94 110 PRO A O 1
ATOM 776 N N . SER A 1 111 ? 10.167 -15.624 -16.799 1.00 39.16 111 SER A N 1
ATOM 777 C CA . SER A 1 111 ? 11.589 -15.949 -16.781 1.00 39.16 111 SER A CA 1
ATOM 778 C C . SER A 1 111 ? 12.225 -15.371 -18.046 1.00 39.16 111 SER A C 1
ATOM 780 O O . SER A 1 111 ? 11.986 -15.864 -19.149 1.00 39.16 111 SER A O 1
ATOM 782 N N . LEU A 1 112 ? 13.028 -14.319 -17.891 1.00 43.59 112 LEU A N 1
ATOM 783 C CA . LEU A 1 112 ? 13.918 -13.802 -18.929 1.00 43.59 112 LEU A CA 1
ATOM 784 C C . LEU A 1 112 ? 14.981 -14.868 -19.251 1.00 43.59 112 LEU A C 1
ATOM 786 O O . LEU A 1 112 ? 16.042 -14.912 -18.634 1.00 43.59 112 LEU A O 1
ATOM 790 N N . GLY A 1 113 ? 14.670 -15.762 -20.189 1.00 40.97 113 GLY A N 1
ATOM 791 C CA . GLY A 1 113 ? 15.643 -16.669 -20.796 1.00 40.97 113 GLY A CA 1
ATOM 792 C C . GLY A 1 113 ? 16.522 -15.923 -21.810 1.00 40.97 113 GLY A C 1
ATOM 793 O O . GLY A 1 113 ? 16.042 -14.984 -22.452 1.00 40.97 113 GLY A O 1
ATOM 794 N N . PRO A 1 114 ? 17.805 -16.297 -21.969 1.00 37.19 114 PRO A N 1
ATOM 795 C CA . PRO A 1 114 ? 18.699 -15.614 -22.888 1.00 37.19 114 PRO A CA 1
ATOM 796 C C . PRO A 1 114 ? 18.306 -15.925 -24.333 1.00 37.19 114 PRO A C 1
ATOM 798 O O . PRO A 1 114 ? 18.002 -17.059 -24.698 1.00 37.19 114 PRO A O 1
ATOM 801 N N . ILE A 1 115 ? 18.330 -14.883 -25.156 1.00 42.50 115 ILE A N 1
ATOM 802 C CA . ILE A 1 115 ? 18.066 -14.931 -26.589 1.00 42.50 115 ILE A CA 1
ATOM 803 C C . ILE A 1 115 ? 19.208 -15.724 -27.239 1.00 42.50 115 ILE A C 1
ATOM 805 O O . ILE A 1 115 ? 20.313 -15.207 -27.395 1.00 42.50 115 ILE A O 1
ATOM 809 N N . ALA A 1 116 ? 18.956 -16.979 -27.605 1.00 33.69 116 ALA A N 1
ATOM 810 C CA . ALA A 1 116 ? 19.827 -17.758 -28.475 1.00 33.69 116 ALA A CA 1
ATOM 811 C C . ALA A 1 116 ? 19.026 -18.165 -29.713 1.00 33.69 116 ALA A C 1
ATOM 813 O O . ALA A 1 116 ? 18.029 -18.880 -29.638 1.00 33.69 116 ALA A O 1
ATOM 814 N N . ALA A 1 117 ? 19.443 -17.625 -30.853 1.00 36.59 117 ALA A N 1
ATOM 815 C CA . ALA A 1 117 ? 18.863 -17.899 -32.151 1.00 36.59 117 ALA A CA 1
ATOM 816 C C . ALA A 1 117 ? 19.127 -19.346 -32.610 1.00 36.59 117 ALA A C 1
ATOM 818 O O . ALA A 1 117 ? 20.207 -19.886 -32.370 1.00 36.59 117 ALA A O 1
ATOM 819 N N . SER A 1 118 ? 18.206 -19.842 -33.449 1.00 36.62 118 SER A N 1
ATOM 820 C CA . SER A 1 118 ? 18.322 -20.969 -34.405 1.00 36.62 118 SER A CA 1
ATOM 821 C C . SER A 1 118 ? 17.985 -22.373 -33.870 1.00 36.62 118 SER A C 1
ATOM 823 O O . SER A 1 118 ? 18.736 -22.928 -33.082 1.00 36.62 118 SER A O 1
ATOM 825 N N . LEU A 1 119 ? 16.918 -23.025 -34.361 1.00 31.56 119 LEU A N 1
ATOM 826 C CA . LEU A 1 119 ? 16.899 -23.906 -35.548 1.00 31.56 119 LEU A CA 1
ATOM 827 C C . LEU A 1 119 ? 15.491 -24.512 -35.786 1.00 31.56 119 LEU A C 1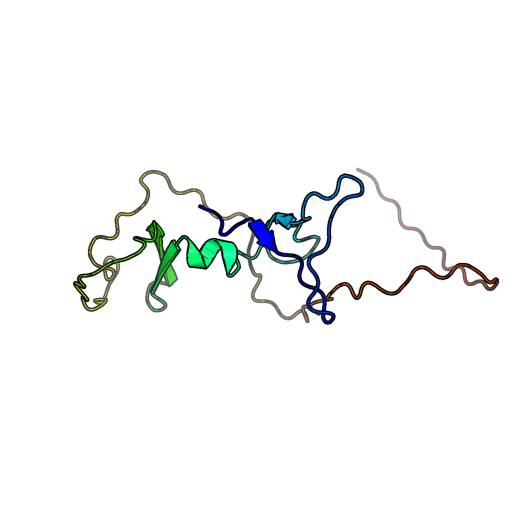
ATOM 829 O O . LEU A 1 119 ? 14.591 -24.383 -34.967 1.00 31.56 119 LEU A O 1
ATOM 833 N N . LEU A 1 120 ? 15.323 -25.094 -36.975 1.00 34.19 120 LEU A N 1
ATOM 834 C CA . LEU A 1 120 ? 14.092 -25.432 -37.696 1.00 34.19 120 LEU A CA 1
ATOM 835 C C . LEU A 1 120 ? 13.169 -26.526 -37.094 1.00 34.19 120 LEU A C 1
ATOM 837 O O . LEU A 1 120 ? 13.638 -27.477 -36.479 1.00 34.19 120 LEU A O 1
ATOM 841 N N . ALA A 1 121 ? 11.905 -26.457 -37.552 1.00 30.59 121 ALA A N 1
ATOM 842 C CA . ALA A 1 121 ? 11.050 -27.538 -38.092 1.00 30.59 121 ALA A CA 1
ATOM 843 C C . ALA A 1 121 ? 9.879 -28.110 -37.258 1.00 30.59 121 ALA A C 1
ATOM 845 O O . ALA A 1 121 ? 10.005 -28.431 -36.084 1.00 30.59 121 ALA A O 1
ATOM 846 N N . ALA A 1 122 ? 8.788 -28.338 -38.017 1.00 33.19 122 ALA A N 1
ATOM 847 C CA . ALA A 1 122 ? 7.523 -29.043 -37.752 1.00 33.19 122 ALA A CA 1
ATOM 848 C C . ALA A 1 122 ? 6.541 -28.312 -36.809 1.00 33.19 122 ALA A C 1
ATOM 850 O O . ALA A 1 122 ? 6.852 -28.032 -35.667 1.00 33.19 122 ALA A O 1
ATOM 851 N N . GLY A 1 123 ? 5.328 -27.915 -37.199 1.00 35.50 123 GLY A N 1
ATOM 852 C CA . GLY A 1 123 ? 4.405 -28.517 -38.155 1.00 35.50 123 GLY A CA 1
ATOM 853 C C . GLY A 1 123 ? 3.258 -29.177 -37.387 1.00 35.50 123 GLY A C 1
ATOM 854 O O . GLY A 1 123 ? 3.375 -30.345 -37.048 1.00 35.50 123 GLY A O 1
ATOM 855 N N . ALA A 1 124 ? 2.170 -28.444 -37.121 1.00 37.66 124 ALA A N 1
ATOM 856 C CA . ALA A 1 124 ? 0.832 -29.003 -36.896 1.00 37.66 124 ALA A CA 1
ATOM 857 C C . ALA A 1 124 ? -0.224 -27.887 -36.957 1.00 37.66 124 ALA A C 1
ATOM 859 O O . ALA A 1 124 ? -0.262 -26.986 -36.123 1.00 37.66 124 ALA A O 1
ATOM 860 N N . ALA A 1 125 ? -1.063 -27.957 -37.985 1.00 38.34 125 ALA A N 1
ATOM 861 C CA . ALA A 1 125 ? -2.266 -27.162 -38.147 1.00 38.34 125 ALA A CA 1
ATOM 862 C C . ALA A 1 125 ? -3.383 -27.696 -37.243 1.00 38.34 125 ALA A C 1
ATOM 864 O O . ALA A 1 125 ? -3.554 -28.907 -37.172 1.00 38.34 125 ALA A O 1
ATOM 865 N N . PHE A 1 126 ? -4.202 -26.810 -36.670 1.00 31.42 126 PHE A N 1
ATOM 866 C CA . PHE A 1 126 ? -5.618 -27.100 -36.438 1.00 31.42 126 PHE A CA 1
ATOM 867 C C . PHE A 1 126 ? -6.453 -25.859 -36.754 1.00 31.42 126 PHE A C 1
ATOM 869 O O . PHE A 1 126 ? -6.453 -24.851 -36.054 1.00 31.42 126 PHE A O 1
ATOM 876 N N . THR A 1 127 ? -7.116 -25.963 -37.897 1.00 33.97 127 THR A N 1
ATOM 877 C CA . THR A 1 127 ? -8.182 -25.112 -38.409 1.00 33.97 127 THR A CA 1
ATOM 878 C C . THR A 1 127 ? -9.503 -25.457 -37.725 1.00 33.97 127 THR A C 1
ATOM 880 O O . THR A 1 127 ? -9.809 -26.640 -37.647 1.00 33.97 127 THR A O 1
ATOM 883 N N . THR A 1 128 ? -10.274 -24.441 -37.328 1.00 40.34 128 THR A N 1
ATOM 884 C CA . THR A 1 128 ? -11.752 -24.275 -37.407 1.00 40.34 128 THR A CA 1
ATOM 885 C C . THR A 1 128 ? -12.091 -23.142 -36.427 1.00 40.34 128 THR A C 1
ATOM 887 O O . THR A 1 128 ? -11.772 -23.254 -35.253 1.00 40.34 128 THR A O 1
ATOM 890 N N . GLY A 1 129 ? -12.622 -21.977 -36.793 1.00 38.00 129 GLY A N 1
ATOM 891 C CA . GLY A 1 129 ? -13.693 -21.738 -37.748 1.00 38.00 129 GLY A CA 1
ATOM 892 C C . GLY A 1 129 ? -15.028 -21.701 -37.002 1.00 38.00 129 GLY A C 1
ATOM 893 O O . GLY A 1 129 ? -15.693 -22.725 -36.942 1.00 38.00 129 GLY A O 1
ATOM 894 N N . PHE A 1 130 ? -15.428 -20.542 -36.465 1.00 41.47 130 PHE A N 1
ATOM 895 C CA . PHE A 1 130 ? -16.847 -20.193 -36.347 1.00 41.47 130 PHE A CA 1
ATOM 896 C C . PHE A 1 130 ? -17.038 -18.671 -36.310 1.00 41.47 130 PHE A C 1
ATOM 898 O O . PHE A 1 130 ? -16.612 -17.975 -35.393 1.00 41.47 130 PHE A O 1
ATOM 905 N N . CYS A 1 131 ? -17.639 -18.188 -37.391 1.00 34.19 131 CYS A N 1
ATOM 906 C CA . CYS A 1 131 ? -18.126 -16.842 -37.646 1.00 34.19 131 CYS A CA 1
ATOM 907 C C . CYS A 1 131 ? -19.593 -16.761 -37.196 1.00 34.19 131 CYS A C 1
ATOM 909 O O . CYS A 1 131 ? -20.313 -17.730 -37.411 1.00 34.19 131 CYS A O 1
ATOM 911 N N . LEU A 1 132 ? -20.013 -15.624 -36.627 1.00 34.66 132 LEU A N 1
ATOM 912 C CA . LEU A 1 132 ? -21.352 -14.999 -36.714 1.00 34.66 132 LEU A CA 1
ATOM 913 C C . LEU A 1 132 ? -21.259 -13.675 -35.918 1.00 34.66 132 LEU A C 1
ATOM 915 O O . LEU A 1 132 ? -21.058 -13.710 -34.711 1.00 34.66 132 LEU A O 1
ATOM 919 N N . LEU A 1 133 ? -21.062 -12.515 -36.558 1.00 36.09 133 LEU A N 1
ATOM 920 C CA . LEU A 1 133 ? -22.100 -11.607 -37.087 1.00 36.09 133 LEU A CA 1
ATOM 921 C C . LEU A 1 133 ? -23.207 -11.290 -36.066 1.00 36.09 133 LEU A C 1
ATOM 923 O O . LEU A 1 133 ? -24.171 -12.042 -35.954 1.00 36.09 133 LEU A O 1
ATOM 927 N N . PHE A 1 134 ? -23.057 -10.168 -35.356 1.00 43.09 134 PHE A N 1
ATOM 928 C CA . PHE A 1 134 ? -23.727 -8.896 -35.669 1.00 43.09 134 PHE A CA 1
ATOM 929 C C . PHE A 1 134 ? -22.754 -7.740 -35.419 1.00 43.09 134 PHE A C 1
ATOM 931 O O . PHE A 1 134 ? -21.874 -7.909 -34.545 1.00 43.09 134 PHE A O 1
#

InterPro domains:
  IPR021109 Aspartic peptidase domain superfamily [G3DSA:2.40.70.10] (6-73)
  IPR021109 Aspartic peptidase domain superfamily [SSF50630] (17-89)
  IPR033121 Peptidase family A1 domain [PF00026] (10-62)
  IPR033121 Peptidase family A1 domain [PS51767] (1-61)

Radius of gyration: 23.61 Å; Cα contacts (8 Å, |Δi|>4): 90; chains: 1; bounding box: 52×42×58 Å

Secondary structure (DSSP, 8-state):
--TTEEE---TT-PPPB-TTSPBPEEES----TTS-----HHHHTTEEEEEETTTTEEEEEE--TT----------SSTT-STT----SSPPPPS-----SS--------------------------------

pLDDT: mean 75.06, std 22.58, range [30.59, 95.81]